Protein AF-A0A7G8HBF5-F1 (afdb_monomer_lite)

pLDDT: mean 88.74, std 14.04, range [48.28, 98.06]

Foldseek 3Di:
DDPVVVVVVVVVLVVCCVVPNDVVSLLVVLVPDDLVRLLVVLLVLLLVQPVVPPHDPVSVVVSVVSCVSNVHDPVSSVVSNVVSCVVPPPVVVVVVVVVPDPPPDD

Radius of gyration: 18.76 Å; chains: 1; bounding box: 47×28×57 Å

Secondary structure (DSSP, 8-state):
--HHHHHHHHHHHHHHHHHH-HHHHHHHHHTT--HHHHHHHHHHHHHHHHTTSSPPHHHHHHHHHHHHHTT--HHHHHHHHHHHHHHTS-HHHHHHHHTTS-----

Sequence (106 aa):
MSDNELVLLMDAVLALRLERGNKALMLEAAKVLSTDQALTAYAMASELMRSDGPYSAKERRHLDLLALMLSISQVEAERIDSVFELLHAPLEAARSATAAVPSAVS

Structure (mmCIF, N/CA/C/O backbone):
data_AF-A0A7G8HBF5-F1
#
_entry.id   AF-A0A7G8HBF5-F1
#
loop_
_atom_site.group_PDB
_atom_site.id
_atom_site.type_symbol
_atom_site.label_atom_id
_atom_site.label_alt_id
_atom_site.label_comp_id
_atom_site.label_asym_id
_atom_site.label_entity_id
_atom_site.label_seq_id
_atom_site.pdbx_PDB_ins_code
_atom_site.Cartn_x
_atom_site.Cartn_y
_atom_site.Cartn_z
_atom_site.occupancy
_atom_site.B_iso_or_equiv
_atom_site.auth_seq_id
_atom_site.auth_comp_id
_atom_site.auth_asym_id
_atom_site.auth_atom_id
_atom_site.pdbx_PDB_model_num
ATOM 1 N N . MET A 1 1 ? 22.160 -10.779 -1.296 1.00 71.31 1 MET A N 1
ATOM 2 C CA . MET A 1 1 ? 22.396 -9.449 -1.880 1.00 71.31 1 MET A CA 1
ATOM 3 C C . MET A 1 1 ? 23.441 -8.747 -1.051 1.00 71.31 1 MET A C 1
ATOM 5 O O . MET A 1 1 ? 23.347 -8.770 0.169 1.00 71.31 1 MET A O 1
ATOM 9 N N . SER A 1 2 ? 24.430 -8.181 -1.718 1.00 94.38 2 SER A N 1
ATOM 10 C CA . SER A 1 2 ? 25.382 -7.219 -1.181 1.00 94.38 2 SER A CA 1
ATOM 11 C C . SER A 1 2 ? 24.800 -5.806 -1.231 1.00 94.38 2 SER A C 1
ATOM 13 O O . SER A 1 2 ? 23.873 -5.534 -1.998 1.00 94.38 2 SER A O 1
ATOM 15 N N . ASP A 1 3 ? 25.380 -4.891 -0.459 1.00 93.94 3 ASP A N 1
ATOM 16 C CA . ASP A 1 3 ? 24.963 -3.484 -0.438 1.00 93.94 3 ASP A CA 1
ATOM 17 C C . ASP A 1 3 ? 25.044 -2.843 -1.829 1.00 93.94 3 ASP A C 1
ATOM 19 O O . ASP A 1 3 ? 24.156 -2.097 -2.232 1.00 93.94 3 ASP A O 1
ATOM 23 N N . ASN A 1 4 ? 26.069 -3.192 -2.611 1.00 95.06 4 ASN A N 1
ATOM 24 C CA . ASN A 1 4 ? 26.234 -2.675 -3.968 1.00 95.06 4 ASN A CA 1
ATOM 25 C C . ASN A 1 4 ? 25.124 -3.162 -4.917 1.00 95.06 4 ASN A C 1
ATOM 27 O O . ASN A 1 4 ? 24.628 -2.400 -5.742 1.00 95.06 4 ASN A O 1
ATOM 31 N N . GLU A 1 5 ? 24.690 -4.418 -4.780 1.00 95.25 5 GLU A N 1
ATOM 32 C CA . GLU A 1 5 ? 23.557 -4.944 -5.554 1.00 95.25 5 GLU A CA 1
ATOM 33 C C . GLU A 1 5 ? 22.241 -4.246 -5.181 1.00 95.25 5 GLU A C 1
ATOM 35 O O . GLU A 1 5 ? 21.399 -4.028 -6.050 1.00 95.25 5 GLU A O 1
ATOM 40 N N . LEU A 1 6 ? 22.067 -3.858 -3.912 1.00 94.88 6 LEU A N 1
ATOM 41 C CA . LEU A 1 6 ? 20.903 -3.089 -3.469 1.00 94.88 6 LEU A CA 1
ATOM 42 C C . LEU A 1 6 ? 20.899 -1.677 -4.064 1.00 94.88 6 LEU A C 1
ATOM 44 O O . LEU A 1 6 ? 19.862 -1.229 -4.547 1.00 94.88 6 LEU A O 1
ATOM 48 N N . VAL A 1 7 ? 22.047 -0.993 -4.061 1.00 95.81 7 VAL A N 1
ATOM 49 C CA . VAL A 1 7 ? 22.179 0.351 -4.648 1.00 95.81 7 VAL A CA 1
ATOM 50 C C . VAL A 1 7 ? 21.823 0.325 -6.133 1.00 95.81 7 VAL A C 1
ATOM 52 O O . VAL A 1 7 ? 20.963 1.088 -6.565 1.00 95.81 7 VAL A O 1
ATOM 55 N N . LEU A 1 8 ? 22.393 -0.614 -6.894 1.00 96.56 8 LEU A N 1
ATOM 56 C CA . LEU A 1 8 ? 22.104 -0.751 -8.325 1.00 96.56 8 LEU A CA 1
ATOM 57 C C . LEU A 1 8 ? 20.627 -1.058 -8.602 1.00 96.56 8 LEU A C 1
ATOM 59 O O . LEU A 1 8 ? 20.055 -0.544 -9.564 1.00 96.56 8 LEU A O 1
ATOM 63 N N . LEU A 1 9 ? 19.996 -1.874 -7.755 1.00 94.00 9 LEU A N 1
ATOM 64 C CA . LEU A 1 9 ? 18.566 -2.143 -7.852 1.00 94.00 9 LEU A CA 1
ATOM 65 C C . LEU A 1 9 ? 17.743 -0.867 -7.627 1.00 94.00 9 LEU A C 1
ATOM 67 O O . LEU A 1 9 ? 16.828 -0.584 -8.400 1.00 94.00 9 LEU A O 1
ATOM 71 N N . MET A 1 10 ? 18.070 -0.086 -6.597 1.00 94.62 10 MET A N 1
ATOM 72 C CA . MET A 1 10 ? 17.367 1.163 -6.297 1.00 94.62 10 MET A CA 1
ATOM 73 C C . MET A 1 10 ? 17.541 2.199 -7.410 1.00 94.62 10 MET A C 1
ATOM 75 O O . MET A 1 10 ? 16.555 2.820 -7.809 1.00 94.62 10 MET A O 1
ATOM 79 N N . ASP A 1 11 ? 18.744 2.336 -7.970 1.00 96.50 11 ASP A N 1
ATOM 80 C CA . ASP A 1 11 ? 19.007 3.223 -9.108 1.00 96.50 11 ASP A CA 1
ATOM 81 C C . ASP A 1 11 ? 18.168 2.834 -10.331 1.00 96.50 11 ASP A C 1
ATOM 83 O O . ASP A 1 11 ? 17.549 3.693 -10.966 1.00 96.50 11 ASP A O 1
ATOM 87 N N . ALA A 1 12 ? 18.070 1.535 -10.629 1.00 94.19 12 ALA A N 1
ATOM 88 C CA . ALA A 1 12 ? 17.234 1.037 -11.717 1.00 94.19 12 ALA A CA 1
ATOM 89 C C . ALA A 1 12 ? 15.744 1.346 -11.484 1.00 94.19 12 ALA A C 1
ATOM 91 O O . ALA A 1 12 ? 15.053 1.802 -12.397 1.00 94.19 12 ALA A O 1
ATOM 92 N N . VAL A 1 13 ? 15.247 1.160 -10.257 1.00 91.88 13 VAL A N 1
ATOM 93 C CA . VAL A 1 13 ? 13.860 1.496 -9.891 1.00 91.88 13 VAL A CA 1
ATOM 94 C C . VAL A 1 13 ? 13.598 2.998 -10.031 1.00 91.88 13 VAL A C 1
ATOM 96 O O . VAL A 1 13 ? 12.558 3.398 -10.560 1.00 91.88 13 VAL A O 1
ATOM 99 N N . LEU A 1 14 ? 14.537 3.847 -9.606 1.00 94.88 14 LEU A N 1
ATOM 100 C CA . LEU A 1 14 ? 14.424 5.300 -9.740 1.00 94.88 14 LEU A CA 1
ATOM 101 C C . LEU A 1 14 ? 14.435 5.743 -11.206 1.00 94.88 14 LEU A C 1
ATOM 103 O O . LEU A 1 14 ? 13.622 6.589 -11.587 1.00 94.88 14 LEU A O 1
ATOM 107 N N . ALA A 1 15 ? 15.294 5.150 -12.037 1.00 95.88 15 ALA A N 1
ATOM 108 C CA . ALA A 1 15 ? 15.325 5.413 -13.473 1.00 95.88 15 ALA A CA 1
ATOM 109 C C . ALA A 1 15 ? 13.992 5.035 -14.141 1.00 95.88 15 ALA A C 1
ATOM 111 O O . ALA A 1 15 ? 13.398 5.856 -14.842 1.00 95.88 15 ALA A O 1
ATOM 112 N N . LEU A 1 16 ? 13.460 3.845 -13.840 1.00 93.69 16 LEU A N 1
ATOM 113 C CA . LEU A 1 16 ? 12.155 3.397 -14.337 1.00 93.69 16 LEU A CA 1
ATOM 114 C C . LEU A 1 16 ? 11.018 4.319 -13.887 1.00 93.69 16 LEU A C 1
ATOM 116 O O . LEU A 1 16 ? 10.107 4.617 -14.661 1.00 93.69 16 LEU A O 1
ATOM 120 N N . ARG A 1 17 ? 11.071 4.811 -12.645 1.00 93.88 17 ARG A N 1
ATOM 121 C CA . ARG A 1 17 ? 10.103 5.783 -12.129 1.00 93.88 17 ARG A CA 1
ATOM 122 C C . ARG A 1 17 ? 10.153 7.100 -12.904 1.00 93.88 17 ARG A C 1
ATOM 124 O O . ARG A 1 17 ? 9.093 7.659 -13.177 1.00 93.88 17 ARG A O 1
ATOM 131 N N . LEU A 1 18 ? 11.345 7.607 -13.228 1.00 95.25 18 LEU A N 1
ATOM 132 C CA . LEU A 1 18 ? 11.508 8.840 -14.008 1.00 95.25 18 LEU A CA 1
ATOM 133 C C . LEU A 1 18 ? 10.997 8.682 -15.443 1.00 95.25 18 LEU A C 1
ATOM 135 O O . LEU A 1 18 ? 10.385 9.604 -15.972 1.00 95.25 18 LEU A O 1
ATOM 139 N N . GLU A 1 19 ? 11.212 7.515 -16.044 1.00 95.56 19 GLU A N 1
ATOM 140 C CA . GLU A 1 19 ? 10.781 7.211 -17.409 1.00 95.56 19 GLU A CA 1
ATOM 141 C C . GLU A 1 19 ? 9.260 6.994 -17.514 1.00 95.56 19 GLU A C 1
ATOM 143 O O . GLU A 1 19 ? 8.606 7.558 -18.389 1.00 95.56 19 GLU A O 1
ATOM 148 N N . ARG A 1 20 ? 8.683 6.173 -16.625 1.00 92.44 20 ARG A N 1
ATOM 149 C CA . ARG A 1 20 ? 7.308 5.646 -16.759 1.00 92.44 20 ARG A CA 1
ATOM 150 C C . ARG A 1 20 ? 6.294 6.316 -15.834 1.00 92.44 20 ARG A C 1
ATOM 152 O O . ARG A 1 20 ? 5.086 6.239 -16.062 1.00 92.44 20 ARG A O 1
ATOM 159 N N . GLY 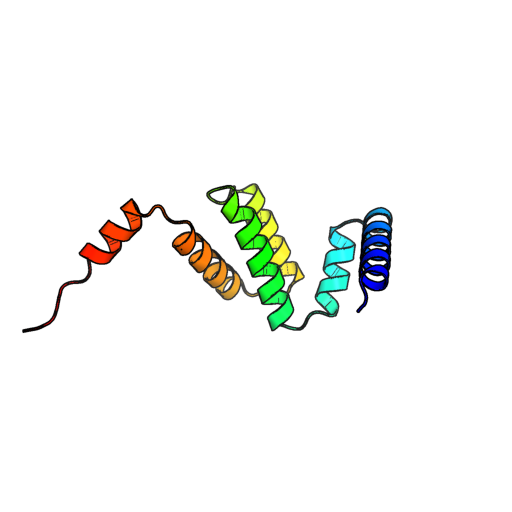A 1 21 ? 6.771 6.956 -14.770 1.00 93.75 21 GLY A N 1
ATOM 160 C CA . GLY A 1 21 ? 5.942 7.503 -13.703 1.00 93.75 21 GLY A CA 1
ATOM 161 C C . GLY A 1 21 ? 5.411 6.446 -12.726 1.00 93.75 21 GLY A C 1
ATOM 162 O O . GLY A 1 21 ? 5.367 5.246 -12.998 1.00 93.75 21 GLY A O 1
ATOM 163 N N . ASN A 1 22 ? 4.963 6.915 -11.557 1.00 90.06 22 ASN A N 1
ATOM 164 C CA . ASN A 1 22 ? 4.606 6.051 -10.421 1.00 90.06 22 ASN A CA 1
ATOM 165 C C . ASN A 1 22 ? 3.490 5.048 -10.746 1.00 90.06 22 ASN A C 1
ATOM 167 O O . ASN A 1 22 ? 3.589 3.879 -10.395 1.00 90.06 22 ASN A O 1
ATOM 171 N N . LYS A 1 23 ? 2.419 5.502 -11.410 1.00 89.69 23 LYS A N 1
ATOM 172 C CA . LYS A 1 23 ? 1.223 4.675 -11.637 1.00 89.69 23 LYS A CA 1
ATOM 173 C C . LYS A 1 23 ? 1.513 3.486 -12.549 1.00 89.69 23 LYS A C 1
ATOM 175 O O . LYS A 1 23 ? 1.083 2.379 -12.247 1.00 89.69 23 LYS A O 1
ATOM 180 N N . ALA A 1 24 ? 2.247 3.711 -13.640 1.00 91.50 24 ALA A N 1
ATOM 181 C CA . ALA A 1 24 ? 2.621 2.647 -14.565 1.00 91.50 24 ALA A CA 1
ATOM 182 C C . ALA A 1 24 ? 3.534 1.625 -13.877 1.00 91.50 24 ALA A C 1
ATOM 184 O O . ALA A 1 24 ? 3.266 0.428 -13.942 1.00 91.50 24 ALA A O 1
ATOM 185 N N . LEU A 1 25 ? 4.537 2.105 -13.135 1.00 92.00 25 LEU A N 1
ATOM 186 C CA . LEU A 1 25 ? 5.461 1.242 -12.402 1.00 92.00 25 LEU A CA 1
ATOM 187 C C . LEU A 1 25 ? 4.745 0.395 -11.337 1.00 92.00 25 LEU A C 1
ATOM 189 O O . LEU A 1 25 ? 5.013 -0.794 -11.207 1.00 92.00 25 LEU A O 1
ATOM 193 N N . MET A 1 26 ? 3.787 0.977 -10.612 1.00 90.75 26 MET A N 1
ATOM 194 C CA . MET A 1 26 ? 2.977 0.249 -9.630 1.00 90.75 26 MET A CA 1
ATOM 195 C C . MET A 1 26 ? 2.081 -0.818 -10.274 1.00 90.75 26 MET A C 1
ATOM 197 O O . MET A 1 26 ? 1.956 -1.903 -9.716 1.00 90.75 26 MET A O 1
ATOM 201 N N . LEU A 1 27 ? 1.489 -0.555 -11.448 1.00 93.06 27 LEU A N 1
ATOM 202 C CA . LEU A 1 27 ? 0.722 -1.572 -12.186 1.00 93.06 27 LEU A CA 1
ATOM 203 C C . LEU A 1 27 ? 1.607 -2.720 -12.675 1.00 93.06 27 LEU A C 1
ATOM 205 O O . LEU A 1 27 ? 1.156 -3.859 -12.730 1.00 93.06 27 LEU A O 1
ATOM 209 N N . GLU A 1 28 ? 2.848 -2.439 -13.066 1.00 92.75 28 GLU A N 1
ATOM 210 C CA . GLU A 1 28 ? 3.806 -3.480 -13.446 1.00 92.75 28 GLU A CA 1
ATOM 211 C C . GLU A 1 28 ? 4.237 -4.313 -12.241 1.00 92.75 28 GLU A C 1
ATOM 213 O O . GLU A 1 28 ? 4.232 -5.539 -12.330 1.00 92.75 28 GLU A O 1
ATOM 218 N N . ALA A 1 29 ? 4.521 -3.666 -11.108 1.00 91.62 29 ALA A N 1
ATOM 219 C CA . ALA A 1 29 ? 4.828 -4.353 -9.861 1.00 91.62 29 ALA A CA 1
ATOM 220 C C . ALA A 1 29 ? 3.663 -5.251 -9.418 1.00 91.62 29 ALA A C 1
ATOM 222 O O . ALA A 1 29 ? 3.872 -6.428 -9.141 1.00 91.62 29 ALA A O 1
ATOM 223 N N . ALA A 1 30 ? 2.427 -4.744 -9.441 1.00 94.50 30 ALA A N 1
ATOM 224 C CA . ALA A 1 30 ? 1.239 -5.495 -9.035 1.00 94.50 30 ALA A CA 1
ATOM 225 C C . ALA A 1 30 ? 1.058 -6.824 -9.793 1.00 94.50 30 ALA A C 1
ATOM 227 O O . ALA A 1 30 ? 0.564 -7.788 -9.220 1.00 94.50 30 ALA A O 1
ATOM 228 N N . LYS A 1 31 ? 1.502 -6.911 -11.057 1.00 94.44 31 LYS A N 1
ATOM 229 C CA . LYS A 1 31 ? 1.402 -8.138 -11.873 1.00 94.44 31 LYS A CA 1
ATOM 230 C C . LYS A 1 31 ? 2.277 -9.287 -11.378 1.00 94.44 31 LYS A C 1
ATOM 232 O O . LYS A 1 31 ? 2.035 -10.424 -11.772 1.00 94.44 31 LYS A O 1
ATOM 237 N N . VAL A 1 32 ? 3.320 -8.995 -10.603 1.00 95.31 32 VAL A N 1
ATOM 238 C CA . VAL A 1 32 ? 4.314 -9.989 -10.169 1.00 95.31 32 VAL A CA 1
ATOM 239 C C . VAL A 1 32 ? 4.302 -10.235 -8.662 1.00 95.31 32 VAL A C 1
ATOM 241 O O . VAL A 1 32 ? 5.011 -11.125 -8.198 1.00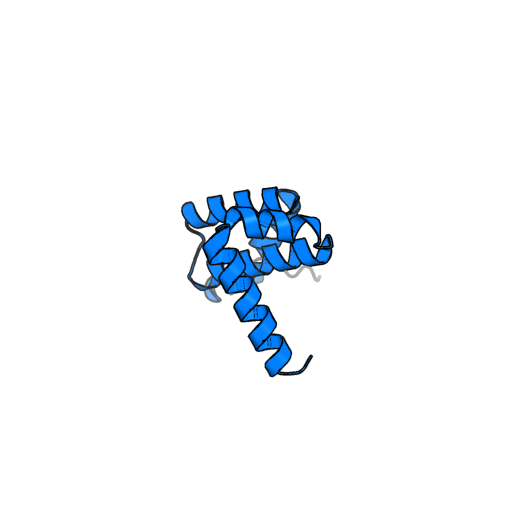 95.31 32 VAL A O 1
ATOM 244 N N . LEU A 1 33 ? 3.509 -9.475 -7.899 1.00 96.62 33 LEU A N 1
ATOM 245 C CA . LEU A 1 33 ? 3.335 -9.710 -6.468 1.00 96.62 33 LEU A CA 1
ATOM 246 C C . LEU A 1 33 ? 2.451 -10.937 -6.235 1.00 96.62 33 LEU A C 1
ATOM 248 O O . LEU A 1 33 ? 1.426 -11.121 -6.892 1.00 96.62 33 LEU A O 1
ATOM 252 N N . SER A 1 34 ? 2.819 -11.752 -5.248 1.00 97.38 34 SER A N 1
ATOM 253 C CA . SER A 1 34 ? 1.873 -12.699 -4.662 1.00 97.38 34 SER A CA 1
ATOM 254 C C . SER A 1 34 ? 0.769 -11.951 -3.907 1.00 97.38 34 SER A C 1
ATOM 256 O O . SER A 1 34 ? 0.928 -10.784 -3.539 1.00 97.38 34 SER A O 1
ATOM 258 N N . THR A 1 35 ? -0.337 -12.634 -3.612 1.00 95.81 35 THR A N 1
ATOM 259 C CA . THR A 1 35 ? -1.427 -12.071 -2.801 1.00 95.81 35 THR A CA 1
ATOM 260 C C . THR A 1 35 ? -0.925 -11.537 -1.455 1.00 95.81 35 THR A C 1
ATOM 262 O O . THR A 1 35 ? -1.228 -10.402 -1.098 1.00 95.81 35 THR A O 1
ATOM 265 N N . ASP A 1 36 ? -0.078 -12.288 -0.747 1.00 97.25 36 ASP A N 1
ATOM 266 C CA . ASP A 1 36 ? 0.471 -11.863 0.549 1.00 97.25 36 ASP A CA 1
ATOM 267 C C . ASP A 1 36 ? 1.372 -10.626 0.428 1.00 97.25 36 ASP A C 1
ATOM 269 O O . ASP A 1 36 ? 1.354 -9.737 1.283 1.00 97.25 36 ASP A O 1
ATOM 273 N N . GLN A 1 37 ? 2.154 -10.538 -0.652 1.00 97.62 37 GLN A N 1
ATOM 274 C CA . GLN A 1 37 ? 2.992 -9.372 -0.921 1.00 97.62 37 GLN A CA 1
ATOM 275 C C . GLN A 1 37 ? 2.149 -8.144 -1.278 1.00 97.62 37 GLN A C 1
ATOM 277 O O . GLN A 1 37 ? 2.474 -7.042 -0.843 1.00 97.62 37 GLN A O 1
ATOM 282 N N . ALA A 1 38 ? 1.057 -8.323 -2.022 1.00 97.56 38 ALA A N 1
ATOM 283 C CA . ALA A 1 38 ? 0.108 -7.258 -2.326 1.00 97.56 38 ALA A CA 1
ATOM 284 C C . ALA A 1 38 ? -0.568 -6.731 -1.048 1.00 97.56 38 ALA A C 1
ATOM 286 O O . ALA A 1 38 ? -0.570 -5.523 -0.810 1.00 97.56 38 ALA A O 1
ATOM 287 N N . LEU A 1 39 ? -1.051 -7.625 -0.179 1.00 97.94 39 LEU A N 1
ATOM 288 C CA . LEU A 1 39 ? -1.623 -7.253 1.120 1.00 97.94 39 LEU A CA 1
ATOM 289 C C . LEU A 1 39 ? -0.604 -6.522 2.000 1.00 97.94 39 LEU A C 1
ATOM 291 O O . LEU A 1 39 ? -0.930 -5.508 2.612 1.00 97.94 39 LEU A O 1
ATOM 295 N N . THR A 1 40 ? 0.646 -6.989 2.014 1.00 97.56 40 THR A N 1
ATOM 296 C CA . THR A 1 40 ? 1.737 -6.341 2.755 1.00 97.56 40 THR A CA 1
ATOM 297 C C . THR A 1 40 ? 2.046 -4.948 2.204 1.00 97.56 40 THR A C 1
ATOM 299 O O . THR A 1 40 ? 2.189 -4.002 2.975 1.00 97.56 40 THR A O 1
ATOM 302 N N . ALA A 1 41 ? 2.106 -4.790 0.878 1.00 97.06 41 ALA A N 1
ATOM 303 C CA . ALA A 1 41 ? 2.336 -3.498 0.236 1.00 97.06 41 ALA A CA 1
ATOM 304 C C . ALA A 1 41 ? 1.215 -2.495 0.554 1.00 97.06 41 ALA A C 1
ATOM 306 O O . ALA A 1 41 ? 1.498 -1.333 0.852 1.00 97.06 41 ALA A O 1
ATOM 307 N N . TYR A 1 42 ? -0.043 -2.945 0.541 1.00 98.00 42 TYR A N 1
ATOM 308 C CA . TYR A 1 42 ? -1.181 -2.126 0.954 1.00 98.00 42 TYR A CA 1
ATOM 309 C C . TYR A 1 42 ? -1.101 -1.750 2.437 1.00 98.00 42 TYR A C 1
ATOM 311 O O . TYR A 1 42 ? -1.212 -0.573 2.770 1.00 98.00 42 TYR A O 1
ATOM 319 N N . ALA A 1 43 ? -0.846 -2.720 3.321 1.00 98.06 43 ALA A N 1
ATOM 320 C CA . ALA A 1 43 ? -0.735 -2.474 4.756 1.00 98.06 43 ALA A CA 1
ATOM 321 C C . ALA A 1 43 ? 0.376 -1.471 5.084 1.00 98.06 43 ALA A C 1
ATOM 323 O O . ALA A 1 43 ? 0.159 -0.555 5.869 1.00 98.06 43 ALA A O 1
ATOM 324 N N . MET A 1 44 ? 1.533 -1.582 4.427 1.00 97.44 44 MET A N 1
ATOM 325 C CA . MET A 1 44 ? 2.608 -0.603 4.568 1.00 97.44 44 MET A CA 1
ATOM 326 C C . MET A 1 44 ? 2.200 0.790 4.087 1.00 97.44 44 MET A C 1
ATOM 328 O O . MET A 1 44 ? 2.484 1.773 4.760 1.00 97.44 44 MET A O 1
ATOM 332 N N . ALA A 1 45 ? 1.528 0.903 2.939 1.00 96.06 45 ALA A N 1
ATOM 333 C CA . ALA A 1 45 ? 1.060 2.201 2.457 1.00 96.06 45 ALA A CA 1
ATOM 334 C C . ALA A 1 45 ? 0.032 2.831 3.413 1.00 96.06 45 ALA A C 1
ATOM 336 O O . ALA A 1 45 ? 0.078 4.035 3.659 1.00 96.06 45 ALA A O 1
ATOM 337 N N . SER A 1 46 ? -0.870 2.014 3.961 1.00 96.81 46 SER A N 1
ATOM 338 C CA . SER A 1 46 ? -1.859 2.430 4.954 1.00 96.81 46 SER A CA 1
ATOM 339 C C . SER A 1 46 ? -1.194 2.924 6.239 1.00 96.81 46 SER A C 1
ATOM 341 O O . SER A 1 46 ? -1.547 3.993 6.729 1.00 96.81 46 SER A O 1
ATOM 343 N N . GLU A 1 47 ? -0.213 2.188 6.761 1.00 96.44 47 GLU A N 1
ATOM 344 C CA . GLU A 1 47 ? 0.542 2.564 7.961 1.00 96.44 47 GLU A CA 1
ATOM 345 C C . GLU A 1 47 ? 1.299 3.880 7.770 1.00 96.44 47 GLU A C 1
ATOM 347 O O . GLU A 1 47 ? 1.122 4.794 8.573 1.00 96.44 47 GLU A O 1
ATOM 352 N N . LEU A 1 48 ? 2.029 4.024 6.658 1.00 94.75 48 LEU A N 1
ATOM 353 C CA . LEU A 1 48 ? 2.787 5.238 6.337 1.00 94.75 48 LEU A CA 1
ATOM 354 C C . LEU A 1 48 ? 1.899 6.484 6.243 1.00 94.75 48 LEU A C 1
ATOM 356 O O . LEU A 1 48 ? 2.331 7.578 6.583 1.00 94.75 48 LEU A O 1
ATOM 360 N N . MET A 1 49 ? 0.660 6.348 5.760 1.00 94.62 49 MET A N 1
ATOM 361 C CA . MET A 1 49 ? -0.294 7.465 5.755 1.00 94.62 49 MET A CA 1
ATOM 362 C C . MET A 1 49 ? -0.887 7.706 7.147 1.00 94.62 49 MET A C 1
ATOM 364 O O . MET A 1 49 ? -1.145 8.845 7.527 1.00 94.62 49 MET A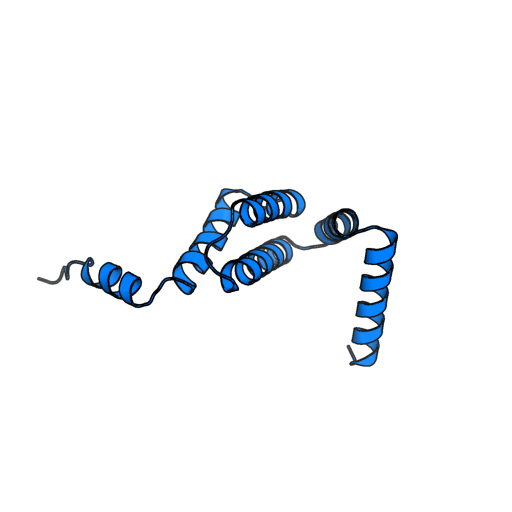 O 1
ATOM 368 N N . ARG A 1 50 ? -1.116 6.641 7.926 1.00 93.50 50 ARG A N 1
ATOM 369 C CA . ARG A 1 50 ? -1.716 6.734 9.262 1.00 93.50 50 ARG A CA 1
ATOM 370 C C . ARG A 1 50 ? -0.755 7.283 10.313 1.00 93.50 50 ARG A C 1
ATOM 372 O O . ARG A 1 50 ? -1.227 7.873 11.293 1.00 93.50 50 ARG A O 1
ATOM 379 N N . SER A 1 51 ? 0.555 7.106 10.135 1.00 88.62 51 SER A N 1
ATOM 380 C CA . SER A 1 51 ? 1.581 7.619 11.049 1.00 88.62 51 SER A CA 1
ATOM 381 C C . SER A 1 51 ? 1.543 9.141 11.181 1.00 88.62 51 SER A C 1
ATOM 383 O O . SER A 1 51 ? 1.839 9.664 12.254 1.00 88.62 51 SER A O 1
ATOM 385 N N . ASP A 1 52 ? 1.100 9.839 10.132 1.00 88.50 52 ASP A N 1
ATOM 386 C CA . ASP A 1 52 ? 0.998 11.302 10.092 1.00 88.50 52 ASP A CA 1
ATOM 387 C C . ASP A 1 52 ? -0.276 11.839 10.776 1.00 88.50 52 ASP A C 1
ATOM 389 O O . ASP A 1 52 ? -0.408 13.041 11.018 1.00 88.50 52 ASP A O 1
ATOM 393 N N . GLY A 1 53 ? -1.220 10.960 11.126 1.00 90.00 53 GLY A N 1
ATOM 394 C CA . GLY A 1 53 ? -2.496 11.315 11.744 1.00 90.00 53 GLY A CA 1
ATOM 395 C C . GLY A 1 53 ? -3.674 10.537 11.153 1.00 90.00 53 GLY A C 1
ATOM 396 O O . GLY A 1 53 ? -3.485 9.545 10.452 1.00 90.00 53 GLY A O 1
ATOM 397 N N . PRO A 1 54 ? -4.923 10.921 11.467 1.00 92.81 54 PRO A N 1
ATOM 398 C CA . PRO A 1 54 ? -6.097 10.332 10.830 1.00 92.81 54 PRO A CA 1
ATOM 399 C C . PRO A 1 54 ? -6.070 10.546 9.314 1.00 92.81 54 PRO A C 1
ATOM 401 O O . PRO A 1 54 ? -5.705 11.625 8.850 1.00 92.81 54 PRO A O 1
ATOM 404 N N . TYR A 1 55 ? -6.530 9.553 8.553 1.00 92.81 55 TYR A N 1
ATOM 405 C CA . TYR A 1 55 ? -6.542 9.633 7.095 1.00 92.81 55 TYR A CA 1
ATOM 406 C C . TYR A 1 55 ? -7.355 10.824 6.587 1.00 92.81 55 TYR A C 1
ATOM 408 O O . TYR A 1 55 ? -8.549 10.969 6.868 1.00 92.81 55 TYR A O 1
ATOM 416 N N . SER A 1 56 ? -6.733 11.638 5.746 1.00 94.75 56 SER A N 1
ATOM 417 C CA . SER A 1 56 ? -7.431 12.641 4.959 1.00 94.75 56 SER A CA 1
ATOM 418 C C . SER A 1 56 ? -8.253 11.991 3.841 1.00 94.75 56 SER A C 1
ATOM 420 O O . SER A 1 56 ? -7.974 10.890 3.360 1.00 94.75 56 SER A O 1
ATOM 422 N N . ALA A 1 57 ? -9.228 12.731 3.309 1.00 95.44 57 ALA A N 1
ATOM 423 C CA . ALA A 1 57 ? -9.996 12.279 2.147 1.00 95.44 57 ALA A CA 1
ATOM 424 C C . ALA A 1 57 ? -9.116 12.019 0.905 1.00 95.44 57 ALA A C 1
ATOM 426 O O . ALA A 1 57 ? -9.490 11.246 0.025 1.00 95.44 57 ALA A O 1
ATOM 427 N N . LYS A 1 58 ? -7.958 12.684 0.795 1.00 95.62 58 LYS A N 1
ATOM 428 C CA . LYS A 1 58 ? -7.018 12.474 -0.315 1.00 95.62 58 LYS A CA 1
ATOM 429 C C . LYS A 1 58 ? -6.243 11.168 -0.152 1.00 95.62 58 LYS A C 1
ATOM 431 O O . LYS A 1 58 ? -6.003 10.506 -1.158 1.00 95.62 58 LYS A O 1
ATOM 436 N N . GLU A 1 59 ? -5.852 10.824 1.067 1.00 95.19 59 GLU A N 1
ATOM 437 C CA . GLU A 1 59 ? -5.178 9.559 1.378 1.00 95.19 59 GLU A CA 1
ATOM 438 C C . GLU A 1 59 ? -6.132 8.386 1.214 1.00 95.19 59 GLU A C 1
ATOM 440 O O . GLU A 1 59 ? -5.777 7.432 0.532 1.00 95.19 59 GLU A O 1
ATOM 445 N N . ARG A 1 60 ? -7.385 8.512 1.675 1.00 95.56 60 ARG A N 1
ATOM 446 C CA . ARG A 1 60 ? -8.423 7.499 1.418 1.00 95.56 60 ARG A CA 1
ATOM 447 C C . ARG A 1 60 ? -8.580 7.188 -0.066 1.00 95.56 60 ARG A C 1
ATOM 449 O O . ARG A 1 60 ? -8.415 6.046 -0.465 1.00 95.56 60 ARG A O 1
ATOM 456 N N . ARG A 1 61 ? -8.718 8.216 -0.910 1.00 95.88 61 ARG A N 1
ATOM 457 C CA . ARG A 1 61 ? -8.776 8.015 -2.370 1.00 95.88 61 ARG A CA 1
ATOM 458 C C . ARG A 1 61 ? -7.520 7.361 -2.958 1.00 95.88 61 ARG A C 1
ATOM 460 O O . ARG A 1 61 ? -7.617 6.694 -3.985 1.00 95.88 61 ARG A O 1
ATOM 467 N N . HIS A 1 62 ? -6.341 7.591 -2.376 1.00 94.75 62 HIS A N 1
ATOM 468 C CA . HIS A 1 62 ? -5.121 6.912 -2.820 1.00 94.75 62 HIS A CA 1
ATOM 469 C C . HIS A 1 62 ? -5.109 5.444 -2.404 1.00 94.75 62 HIS A C 1
ATOM 471 O O . HIS A 1 62 ? -4.719 4.614 -3.222 1.00 94.75 62 HIS A O 1
ATOM 477 N N . LEU A 1 63 ? -5.543 5.129 -1.183 1.00 96.38 63 LEU A N 1
ATOM 478 C CA . LEU A 1 63 ? -5.661 3.757 -0.697 1.00 96.38 63 LEU A CA 1
ATOM 479 C C . LEU A 1 63 ? -6.708 2.976 -1.495 1.00 96.38 63 LEU A C 1
ATOM 481 O O . LEU A 1 63 ? -6.402 1.879 -1.949 1.00 96.38 63 LEU A O 1
ATOM 485 N N . ASP A 1 64 ? -7.862 3.574 -1.801 1.00 96.75 64 ASP A N 1
ATOM 486 C CA . ASP A 1 64 ? -8.883 2.956 -2.659 1.00 96.75 64 ASP A CA 1
ATOM 487 C C . ASP A 1 64 ? -8.307 2.592 -4.036 1.00 96.75 64 ASP A C 1
ATOM 489 O O . ASP A 1 64 ? -8.467 1.476 -4.533 1.00 96.75 64 ASP A O 1
ATOM 493 N N . LEU A 1 65 ? -7.579 3.529 -4.655 1.00 95.69 65 LEU A N 1
ATOM 494 C CA . LEU A 1 65 ? -6.926 3.285 -5.939 1.00 95.69 65 LEU A CA 1
ATOM 495 C C . LEU A 1 65 ? -5.842 2.204 -5.828 1.00 95.69 65 LEU A C 1
ATOM 497 O O . LEU A 1 65 ? -5.718 1.372 -6.725 1.00 95.69 65 LEU A O 1
ATOM 501 N N . LEU A 1 66 ? -5.060 2.210 -4.749 1.00 96.44 66 LEU A N 1
ATOM 502 C CA . LEU A 1 66 ? -4.016 1.219 -4.510 1.00 96.44 66 LEU A CA 1
ATOM 503 C C . LEU A 1 66 ? -4.604 -0.185 -4.332 1.00 96.44 66 LEU A C 1
ATOM 505 O O . LEU A 1 66 ? -4.108 -1.121 -4.956 1.00 96.44 66 LEU A O 1
ATOM 509 N N . ALA A 1 67 ? -5.670 -0.327 -3.541 1.00 97.25 67 ALA A N 1
ATOM 510 C CA . ALA A 1 67 ? -6.377 -1.589 -3.354 1.00 97.25 67 ALA A CA 1
ATOM 511 C C . ALA A 1 67 ? -6.874 -2.140 -4.697 1.00 97.25 67 ALA A C 1
ATOM 513 O O . ALA A 1 67 ? -6.637 -3.307 -5.006 1.00 97.25 67 ALA A O 1
ATOM 514 N N . LEU A 1 68 ? -7.454 -1.283 -5.547 1.00 95.88 68 LEU A N 1
ATOM 515 C CA . LEU A 1 68 ? -7.863 -1.661 -6.904 1.00 95.88 68 LEU A CA 1
ATOM 516 C C . LEU A 1 68 ? -6.680 -2.138 -7.759 1.00 95.88 68 LEU A C 1
ATOM 518 O O . LEU A 1 68 ? -6.778 -3.169 -8.420 1.00 95.88 68 LEU A O 1
ATOM 522 N N . MET A 1 69 ? -5.555 -1.416 -7.746 1.00 95.19 69 MET A N 1
ATOM 523 C CA . MET A 1 69 ? -4.357 -1.790 -8.514 1.00 95.19 69 MET A CA 1
ATOM 524 C C . MET A 1 69 ? -3.766 -3.127 -8.058 1.00 95.19 69 MET A C 1
ATOM 526 O O . MET A 1 69 ? -3.251 -3.879 -8.882 1.00 95.19 69 MET A O 1
ATOM 530 N N . LEU A 1 70 ? -3.855 -3.421 -6.762 1.00 96.62 70 LEU A N 1
ATOM 531 C CA . LEU A 1 70 ? -3.366 -4.649 -6.140 1.00 96.62 70 LEU A CA 1
ATOM 532 C C . LEU A 1 70 ? -4.408 -5.779 -6.118 1.00 96.62 70 LEU A C 1
ATOM 534 O O . LEU A 1 70 ? -4.116 -6.859 -5.614 1.00 96.62 70 LEU A O 1
ATOM 538 N N . SER A 1 71 ? -5.601 -5.552 -6.682 1.00 95.88 71 SER A N 1
ATOM 539 C CA . SER A 1 71 ? -6.726 -6.501 -6.668 1.00 95.88 71 SER A CA 1
ATOM 540 C C . SER A 1 71 ? -7.132 -6.959 -5.258 1.00 95.88 71 SER A C 1
ATOM 542 O O . SER A 1 71 ? -7.516 -8.110 -5.059 1.00 95.88 71 SER A O 1
ATOM 544 N N . ILE A 1 72 ? -7.052 -6.055 -4.280 1.00 97.75 72 ILE A N 1
ATOM 545 C CA . ILE A 1 72 ? -7.452 -6.289 -2.889 1.00 97.75 72 ILE A CA 1
ATOM 546 C C . ILE A 1 72 ? -8.934 -5.949 -2.741 1.00 97.75 72 ILE A C 1
ATOM 548 O O . ILE A 1 72 ? -9.398 -4.912 -3.224 1.00 97.75 72 ILE A O 1
ATOM 552 N N . SER A 1 73 ? -9.691 -6.821 -2.074 1.00 97.06 73 SER A N 1
ATOM 553 C CA . SER A 1 73 ? -11.108 -6.561 -1.827 1.00 97.06 73 SER A CA 1
ATOM 554 C C . SER A 1 73 ? -11.297 -5.409 -0.837 1.00 97.06 73 SER A C 1
ATOM 556 O O . SER A 1 73 ? -10.499 -5.216 0.079 1.00 97.06 73 SER A O 1
ATOM 558 N N . GLN A 1 74 ? -12.400 -4.669 -0.973 1.00 95.50 74 GLN A N 1
ATOM 559 C CA . GLN A 1 74 ? -12.724 -3.583 -0.043 1.00 95.50 74 GLN A CA 1
ATOM 560 C C . GLN A 1 74 ? -12.787 -4.071 1.414 1.00 95.50 74 GLN A C 1
ATOM 562 O O . GLN A 1 74 ? -12.289 -3.403 2.311 1.00 95.50 74 GLN A O 1
ATOM 567 N N . VAL A 1 75 ? -13.326 -5.272 1.643 1.00 96.69 75 VAL A N 1
ATOM 568 C CA . VAL A 1 75 ? -13.416 -5.871 2.982 1.00 96.69 75 VAL A CA 1
ATOM 569 C C . VAL A 1 75 ? -12.029 -6.119 3.581 1.00 96.69 75 VAL A C 1
ATOM 571 O O . VAL A 1 75 ? -11.822 -5.895 4.770 1.00 96.69 75 VAL A O 1
ATOM 574 N N . GLU A 1 76 ? -11.064 -6.592 2.792 1.00 97.19 76 GLU A N 1
ATOM 575 C CA . GLU A 1 76 ? -9.694 -6.803 3.275 1.00 97.19 76 GLU A CA 1
ATOM 576 C C . GLU A 1 76 ? -8.969 -5.485 3.537 1.00 97.19 76 GLU A C 1
ATOM 578 O O . GLU A 1 76 ? -8.312 -5.357 4.569 1.00 97.19 76 GLU A O 1
ATOM 583 N N . ALA A 1 77 ? -9.137 -4.502 2.650 1.00 97.31 77 ALA A N 1
ATOM 584 C CA . ALA A 1 77 ? -8.598 -3.159 2.830 1.00 97.31 77 ALA A CA 1
ATOM 585 C C . ALA A 1 77 ? -9.119 -2.519 4.129 1.00 97.31 77 ALA A C 1
ATOM 587 O O . ALA A 1 77 ? -8.328 -2.121 4.978 1.00 97.31 77 ALA A O 1
ATOM 588 N N . GLU A 1 78 ? -10.436 -2.535 4.357 1.00 96.25 78 GLU A N 1
ATOM 589 C CA . GLU A 1 78 ? -11.060 -2.013 5.582 1.00 96.25 78 GLU A CA 1
ATOM 590 C C . GLU A 1 78 ? -10.586 -2.752 6.843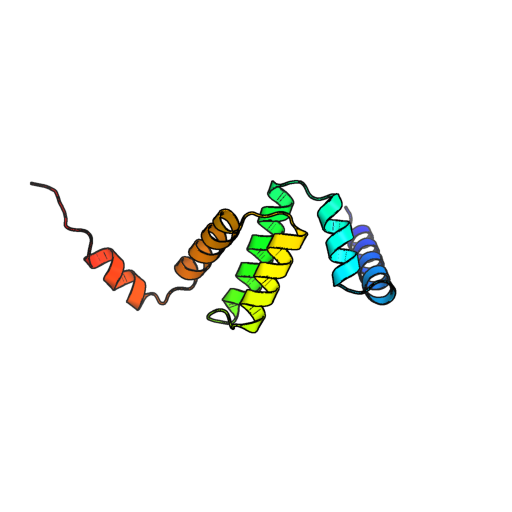 1.00 96.25 78 GLU A C 1
ATOM 592 O O . GLU A 1 78 ? -10.351 -2.134 7.885 1.00 96.25 78 GLU A O 1
ATOM 597 N N . ARG A 1 79 ? -10.393 -4.077 6.763 1.00 9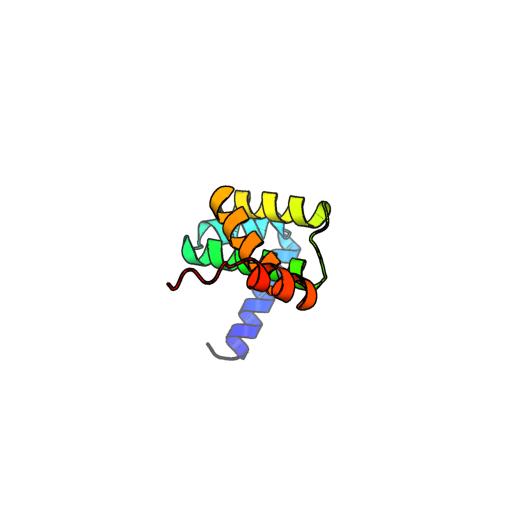6.94 79 ARG A N 1
ATOM 598 C CA . ARG A 1 79 ? -9.833 -4.857 7.878 1.00 96.94 79 ARG A CA 1
ATOM 599 C C . ARG A 1 79 ? -8.416 -4.408 8.215 1.00 96.94 79 ARG A C 1
ATOM 601 O O . ARG A 1 79 ? -8.124 -4.231 9.396 1.00 96.94 79 ARG A O 1
ATOM 608 N N . ILE A 1 80 ? -7.558 -4.209 7.218 1.00 96.81 80 ILE A N 1
ATOM 609 C CA . ILE A 1 80 ? -6.191 -3.715 7.423 1.00 96.81 80 ILE A CA 1
ATOM 610 C C . ILE A 1 80 ? -6.216 -2.300 8.013 1.00 96.81 80 ILE A C 1
ATOM 612 O O . ILE A 1 80 ? -5.571 -2.049 9.031 1.00 96.81 80 ILE A O 1
ATOM 616 N N . ASP A 1 81 ? -7.016 -1.403 7.441 1.00 95.94 81 ASP A N 1
ATOM 617 C CA . ASP A 1 81 ? -7.147 -0.023 7.906 1.00 95.94 81 ASP A CA 1
ATOM 618 C C . ASP A 1 81 ? -7.571 0.044 9.381 1.00 95.94 81 ASP A C 1
ATOM 620 O O . ASP A 1 81 ? -7.011 0.828 10.150 1.00 95.94 81 ASP A O 1
ATOM 624 N N . SER A 1 82 ? -8.517 -0.812 9.792 1.00 94.31 82 SER A N 1
ATOM 625 C CA . SER A 1 82 ? -9.024 -0.873 11.169 1.00 94.31 82 SER A CA 1
ATOM 626 C C . SER A 1 82 ? -7.948 -1.252 12.193 1.00 94.31 82 SER A C 1
ATOM 628 O O . SER A 1 82 ? -7.956 -0.752 13.320 1.00 94.31 82 SER A O 1
ATOM 630 N N . VAL A 1 83 ? -6.979 -2.089 11.799 1.00 94.88 83 VAL A N 1
ATOM 631 C CA . VAL A 1 83 ? -5.841 -2.446 12.656 1.00 94.88 83 VAL A CA 1
ATOM 632 C C . VAL A 1 83 ? -5.003 -1.203 12.933 1.00 94.88 83 VAL A C 1
ATOM 634 O O . VAL A 1 83 ? -4.676 -0.933 14.087 1.00 94.88 83 VAL A O 1
ATOM 637 N N . PHE A 1 84 ? -4.705 -0.400 11.912 1.00 94.25 84 PHE A N 1
ATOM 638 C CA . PHE A 1 84 ? -3.933 0.829 12.101 1.00 94.25 84 PHE A CA 1
ATOM 639 C C . PHE A 1 84 ? -4.732 1.927 12.809 1.00 94.25 84 PHE A C 1
ATOM 641 O O . PHE A 1 84 ? -4.169 2.681 13.600 1.00 94.25 84 PHE A O 1
ATOM 648 N N . GLU A 1 85 ? -6.049 2.005 12.618 1.00 90.94 85 GLU A N 1
ATOM 649 C CA . GLU A 1 85 ? -6.887 2.891 13.432 1.00 90.94 85 GLU A CA 1
ATOM 650 C C . GLU A 1 85 ? -6.788 2.558 14.924 1.00 90.94 85 GLU A C 1
ATOM 652 O O . GLU A 1 85 ? -6.621 3.476 15.729 1.00 90.94 85 GLU A O 1
ATOM 657 N N . LEU A 1 86 ? -6.808 1.267 15.277 1.00 91.62 86 LEU A N 1
ATOM 658 C CA . LEU A 1 86 ? -6.646 0.797 16.651 1.00 91.62 86 LEU A CA 1
ATOM 659 C C . LEU A 1 86 ? -5.236 1.064 17.197 1.00 91.62 86 LEU A C 1
ATOM 661 O O . LEU A 1 86 ? -5.100 1.577 18.306 1.00 91.62 86 LEU A O 1
ATOM 665 N N . LEU A 1 87 ? -4.189 0.734 16.434 1.00 91.44 87 LEU A N 1
ATOM 666 C CA . LEU A 1 87 ? -2.794 0.892 16.868 1.00 91.44 87 LEU A CA 1
ATOM 667 C C . LEU A 1 87 ? -2.403 2.358 17.084 1.00 91.44 87 LEU A C 1
ATOM 669 O O . LEU A 1 87 ? -1.615 2.660 17.976 1.00 91.44 87 LEU A O 1
ATOM 673 N N . HIS A 1 88 ? -2.979 3.270 16.301 1.00 91.25 88 HIS A N 1
ATOM 674 C CA . HIS A 1 88 ? -2.738 4.707 16.417 1.00 91.25 88 HIS A CA 1
ATOM 675 C C . HIS A 1 88 ? -3.839 5.440 17.207 1.00 91.25 88 HIS A C 1
ATOM 677 O O . HIS A 1 88 ? -3.933 6.673 17.138 1.00 91.25 88 HIS A O 1
ATOM 683 N N . ALA A 1 89 ? -4.707 4.718 17.922 1.00 87.31 89 ALA A N 1
ATOM 684 C CA . ALA A 1 89 ? -5.714 5.324 18.782 1.00 87.31 89 ALA A CA 1
ATOM 685 C C . ALA A 1 89 ? -5.060 5.948 20.033 1.00 87.31 89 ALA A C 1
ATOM 687 O O . ALA A 1 89 ? -4.141 5.362 20.612 1.00 87.31 89 ALA A O 1
ATOM 688 N N . PRO A 1 90 ? -5.537 7.113 20.513 1.00 83.88 90 PRO A N 1
ATOM 689 C CA . PRO A 1 90 ? -5.069 7.676 21.774 1.00 83.88 90 PRO A CA 1
ATOM 690 C C . PRO A 1 90 ? -5.291 6.702 22.940 1.00 83.88 90 PRO A C 1
ATOM 692 O O . PRO A 1 90 ? -6.368 6.121 23.082 1.00 83.88 90 PRO A O 1
ATOM 695 N N . LEU A 1 91 ? -4.309 6.576 23.836 1.00 77.88 91 LEU A N 1
ATOM 696 C CA . LEU A 1 91 ? -4.383 5.660 24.985 1.00 77.88 91 LEU A CA 1
ATOM 697 C C . LEU A 1 91 ? -5.565 5.960 25.931 1.00 77.88 91 LEU A C 1
ATOM 699 O O . LEU A 1 91 ? -6.101 5.050 26.564 1.00 77.88 91 LEU A O 1
ATOM 703 N N . GLU A 1 92 ? -6.014 7.216 26.008 1.00 69.44 92 GLU A N 1
ATOM 704 C CA . GLU A 1 92 ? -7.200 7.597 26.791 1.00 69.44 92 GLU A CA 1
ATOM 705 C C . GLU A 1 92 ? -8.505 7.033 26.204 1.00 69.44 92 GLU A C 1
ATOM 707 O O . GLU A 1 92 ? -9.400 6.627 26.949 1.00 69.44 92 GLU A O 1
ATOM 712 N N . ALA A 1 93 ? -8.587 6.908 24.876 1.00 60.09 93 ALA A N 1
ATOM 713 C CA . ALA A 1 93 ? -9.708 6.258 24.204 1.00 60.09 93 ALA A CA 1
ATOM 714 C C . ALA A 1 93 ? -9.695 4.734 24.440 1.00 60.09 93 ALA A C 1
ATOM 716 O O . ALA A 1 93 ? -10.741 4.133 24.687 1.00 60.09 93 ALA A O 1
ATOM 717 N N . ALA A 1 94 ? -8.509 4.115 24.470 1.00 57.97 94 ALA A N 1
ATOM 718 C CA . ALA A 1 94 ? -8.349 2.681 24.734 1.00 57.97 94 ALA A CA 1
ATOM 719 C C . ALA A 1 94 ? -8.754 2.274 26.169 1.00 57.97 94 ALA A C 1
ATOM 721 O O . ALA A 1 94 ? -9.305 1.188 26.380 1.00 57.97 94 ALA A O 1
ATOM 722 N N . ARG A 1 95 ? -8.547 3.158 27.158 1.00 56.09 95 ARG A N 1
ATOM 723 C CA . ARG A 1 95 ? -8.992 2.953 28.552 1.00 56.09 95 ARG A CA 1
ATOM 724 C C . ARG A 1 95 ? -10.515 2.919 28.705 1.00 56.09 95 ARG A C 1
ATOM 726 O O . ARG A 1 95 ? -11.026 2.176 29.538 1.00 56.09 95 ARG A O 1
ATOM 733 N N . SER A 1 96 ? -11.243 3.677 27.887 1.00 55.88 96 SER A N 1
ATOM 734 C CA . SER A 1 96 ? -12.713 3.664 27.902 1.00 55.88 96 SER A CA 1
ATOM 735 C C . SER A 1 96 ? -13.289 2.395 27.260 1.00 55.88 96 SER A C 1
ATOM 737 O O . SER A 1 96 ? -14.301 1.879 27.726 1.00 55.88 96 SER A O 1
ATOM 739 N N . ALA A 1 97 ? -12.619 1.838 26.244 1.00 59.19 97 ALA A N 1
ATOM 740 C CA . ALA A 1 97 ? -13.032 0.586 25.601 1.00 59.19 97 ALA A CA 1
ATOM 741 C C . ALA A 1 97 ? -12.829 -0.654 26.497 1.00 59.19 97 ALA A C 1
ATOM 743 O O . ALA A 1 97 ? -13.615 -1.596 26.441 1.00 59.19 97 ALA A O 1
ATOM 744 N N . THR A 1 98 ? -11.808 -0.651 27.360 1.00 55.75 98 THR A N 1
ATOM 745 C CA . THR A 1 98 ? -11.531 -1.748 28.309 1.00 55.75 98 THR A CA 1
ATOM 746 C C . THR A 1 98 ? -12.406 -1.701 29.564 1.00 55.75 98 THR A C 1
ATOM 748 O O . THR A 1 98 ? -12.718 -2.750 30.120 1.00 55.75 98 THR A O 1
ATOM 751 N N . ALA A 1 99 ? -12.874 -0.520 29.980 1.00 54.38 99 ALA A N 1
ATOM 752 C CA . ALA A 1 99 ? -13.822 -0.378 31.089 1.00 54.38 99 ALA A CA 1
ATOM 753 C C . ALA A 1 99 ? -15.248 -0.872 30.755 1.00 54.38 99 ALA A C 1
ATOM 755 O O . ALA A 1 99 ? -16.057 -1.067 31.660 1.00 54.38 99 ALA A O 1
ATOM 756 N N . ALA A 1 100 ? -15.561 -1.078 29.471 1.00 54.16 100 ALA A N 1
ATOM 757 C CA . ALA A 1 100 ? -16.877 -1.503 28.996 1.00 54.16 100 ALA A CA 1
ATOM 758 C C . ALA A 1 100 ? -17.052 -3.030 28.897 1.00 54.16 100 ALA A C 1
ATOM 760 O O . ALA A 1 100 ? -18.131 -3.481 28.517 1.00 54.16 100 ALA A O 1
ATOM 761 N N . VAL A 1 101 ? -16.036 -3.835 29.232 1.00 54.06 101 VAL A N 1
ATOM 762 C CA . VAL A 1 101 ? -16.191 -5.294 29.325 1.00 54.06 101 VAL A CA 1
ATOM 763 C C . VAL A 1 101 ? -16.795 -5.614 30.697 1.00 54.06 101 VAL A C 1
ATOM 765 O O . VAL A 1 101 ? -16.102 -5.460 31.705 1.00 54.06 101 VAL A O 1
ATOM 768 N N . PRO A 1 102 ? -18.067 -6.048 30.796 1.00 48.28 102 PRO A N 1
ATOM 769 C CA . PRO A 1 102 ? -18.611 -6.473 32.072 1.00 48.28 102 PRO A CA 1
ATOM 770 C C . PRO A 1 102 ? -17.868 -7.742 32.484 1.00 48.28 102 PRO A C 1
ATOM 772 O O . PRO A 1 102 ? -17.827 -8.720 31.736 1.00 48.28 102 PRO A O 1
ATOM 775 N N . SER A 1 103 ? -17.284 -7.725 33.680 1.00 50.91 103 SER A N 1
ATOM 776 C CA . SER A 1 103 ? -16.753 -8.911 34.346 1.00 50.91 103 SER A CA 1
ATOM 777 C C . SER A 1 103 ? -17.897 -9.896 34.602 1.00 50.91 103 SER A C 1
ATOM 779 O O . SER A 1 103 ? -18.516 -9.882 35.663 1.00 50.91 103 SER A O 1
ATOM 781 N N . ALA A 1 104 ? -18.204 -10.741 33.621 1.00 57.44 104 ALA A N 1
ATOM 782 C CA . ALA A 1 104 ? -19.076 -11.890 33.790 1.00 57.44 104 ALA A CA 1
ATOM 783 C C . ALA A 1 104 ? -18.276 -13.020 34.449 1.00 57.44 104 ALA A C 1
ATOM 785 O O . ALA A 1 104 ? -17.821 -13.947 33.786 1.00 57.44 104 ALA A O 1
ATOM 786 N N . VAL A 1 105 ? -18.085 -12.912 35.762 1.00 49.84 105 VAL A N 1
ATOM 787 C CA . VAL A 1 105 ? -17.757 -14.055 36.616 1.00 49.84 105 VAL A CA 1
ATOM 788 C C . VAL A 1 105 ? -18.607 -13.921 37.876 1.00 49.84 105 VAL A C 1
ATOM 790 O O . VAL A 1 105 ? -18.378 -13.043 38.707 1.00 49.84 105 VAL A O 1
ATOM 793 N N . SER A 1 106 ? -19.639 -14.756 37.963 1.00 51.69 106 SER A N 1
ATOM 794 C CA . SER A 1 106 ? -20.321 -15.145 39.200 1.00 51.69 106 SER A CA 1
ATOM 795 C C . SER A 1 106 ? -20.132 -16.641 39.376 1.00 51.69 106 SER A 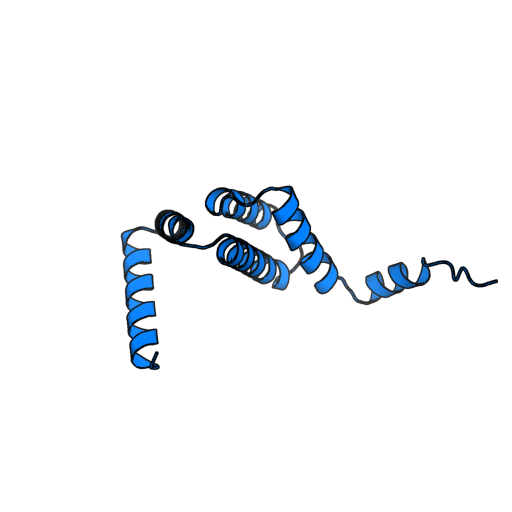C 1
ATOM 797 O O . SER A 1 106 ? -20.167 -17.339 38.336 1.00 51.69 106 SER A O 1
#